Protein AF-A0A2N2NHY8-F1 (afdb_monomer_lite)

Radius of gyration: 16.79 Å; chains: 1; bounding box: 48×30×50 Å

pLDDT: mean 90.64, std 7.19, range [50.88, 95.94]

Structure (mmCIF, N/CA/C/O backbone):
data_AF-A0A2N2NHY8-F1
#
_entry.id   AF-A0A2N2NHY8-F1
#
loop_
_atom_site.group_PDB
_atom_site.id
_atom_site.type_symbol
_atom_site.label_atom_id
_atom_site.label_alt_id
_atom_site.label_comp_id
_atom_site.label_asym_id
_atom_site.label_entity_id
_atom_site.label_seq_id
_atom_site.pdbx_PDB_ins_code
_atom_site.Cartn_x
_atom_site.Cartn_y
_atom_site.Cartn_z
_atom_site.occupancy
_atom_site.B_iso_or_equiv
_atom_site.auth_seq_id
_atom_site.auth_comp_id
_atom_site.auth_asym_id
_atom_site.auth_atom_id
_atom_site.pdbx_PDB_model_num
ATOM 1 N N . MET A 1 1 ? -4.345 -8.319 28.999 1.00 56.22 1 MET A N 1
ATOM 2 C CA . MET A 1 1 ? -4.582 -6.958 29.535 1.00 56.22 1 MET A CA 1
ATOM 3 C C . MET A 1 1 ? -5.356 -6.191 28.479 1.00 56.22 1 MET A C 1
ATOM 5 O O . MET A 1 1 ? -5.033 -6.359 27.315 1.00 56.22 1 MET A O 1
ATOM 9 N N . LEU A 1 2 ? -6.383 -5.424 28.849 1.00 78.56 2 LEU A N 1
ATOM 10 C CA . LEU A 1 2 ? -7.065 -4.537 27.899 1.00 78.56 2 LEU A CA 1
ATOM 11 C C . LEU A 1 2 ? -6.266 -3.232 27.808 1.00 78.56 2 LEU A C 1
ATOM 13 O O . LEU A 1 2 ? -5.944 -2.649 28.844 1.00 78.56 2 LEU A O 1
ATOM 17 N N . LEU A 1 3 ? -5.908 -2.819 26.593 1.00 86.88 3 LEU A N 1
ATOM 18 C CA . LEU A 1 3 ? -5.214 -1.556 26.343 1.00 86.88 3 LEU A CA 1
ATOM 19 C C . LEU A 1 3 ? -6.149 -0.371 26.621 1.00 86.88 3 LEU A C 1
ATOM 21 O O . LEU A 1 3 ? -7.364 -0.471 26.450 1.00 86.88 3 LEU A O 1
ATOM 25 N N . SER A 1 4 ? -5.587 0.759 27.055 1.00 94.75 4 SER A N 1
ATOM 26 C CA . SER A 1 4 ? -6.343 2.012 27.130 1.00 94.75 4 SER A CA 1
ATOM 27 C C . SER A 1 4 ? -6.584 2.577 25.728 1.00 94.75 4 SER A C 1
ATOM 29 O O . SER A 1 4 ? -5.836 2.279 24.798 1.00 94.75 4 SER A O 1
ATOM 31 N N . ASN A 1 5 ? -7.574 3.460 25.579 1.00 91.12 5 ASN A N 1
ATOM 32 C CA . ASN A 1 5 ? -7.849 4.117 24.295 1.00 91.12 5 ASN A CA 1
ATOM 33 C C . ASN A 1 5 ? -6.635 4.885 23.748 1.00 91.12 5 ASN A C 1
ATOM 35 O O . ASN A 1 5 ? -6.416 4.905 22.541 1.00 91.12 5 ASN A O 1
ATOM 39 N N . ASP A 1 6 ? -5.823 5.487 24.622 1.00 92.31 6 ASP A N 1
ATOM 40 C CA . ASP A 1 6 ? -4.607 6.185 24.200 1.00 92.31 6 ASP A CA 1
ATOM 41 C C . ASP A 1 6 ? -3.528 5.219 23.696 1.00 92.31 6 ASP A C 1
ATOM 43 O O . ASP A 1 6 ? -2.819 5.548 22.747 1.00 92.31 6 ASP A O 1
ATOM 47 N N . MET A 1 7 ? -3.417 4.026 24.292 1.00 92.94 7 MET A N 1
ATOM 48 C CA . MET A 1 7 ? -2.497 2.984 23.823 1.00 92.94 7 MET A CA 1
ATOM 49 C C . MET A 1 7 ? -2.967 2.369 22.504 1.00 92.94 7 MET A C 1
ATOM 51 O O . MET A 1 7 ? -2.147 2.189 21.614 1.00 92.94 7 MET A O 1
ATOM 55 N N . ILE A 1 8 ? -4.273 2.135 22.340 1.00 91.19 8 ILE A N 1
ATOM 56 C CA . ILE A 1 8 ? -4.849 1.689 21.061 1.00 91.19 8 ILE A CA 1
ATOM 57 C C . ILE A 1 8 ? -4.562 2.727 19.974 1.00 91.19 8 ILE A C 1
ATOM 59 O O . ILE A 1 8 ? -4.023 2.398 18.926 1.00 91.19 8 ILE A O 1
ATOM 63 N N . ARG A 1 9 ? -4.839 4.010 20.242 1.00 89.94 9 ARG A N 1
ATOM 64 C CA . ARG A 1 9 ? -4.553 5.086 19.282 1.00 89.94 9 ARG A CA 1
ATOM 65 C C . ARG A 1 9 ? -3.066 5.163 18.939 1.00 89.94 9 ARG A C 1
ATOM 67 O O . ARG A 1 9 ? -2.721 5.416 17.791 1.00 89.94 9 ARG A O 1
ATOM 74 N N . TYR A 1 10 ? -2.190 4.957 19.920 1.00 91.44 10 TYR A N 1
ATOM 75 C CA . TYR A 1 10 ? -0.750 4.913 19.692 1.00 91.44 10 TYR A CA 1
ATOM 76 C C . TYR A 1 10 ? -0.348 3.751 18.774 1.00 91.44 10 TYR A C 1
ATOM 78 O O . TYR A 1 10 ? 0.388 3.976 17.815 1.00 91.44 10 TYR A O 1
ATOM 86 N N . GLU A 1 11 ? -0.844 2.538 19.021 1.00 91.56 11 GLU A N 1
ATOM 87 C CA . GLU A 1 11 ? -0.566 1.376 18.170 1.00 91.56 11 GLU A CA 1
ATOM 88 C C . GLU A 1 11 ? -1.119 1.560 16.749 1.00 91.56 11 GLU A C 1
ATOM 90 O O . GLU A 1 11 ? -0.373 1.363 15.793 1.00 91.56 11 GLU A O 1
ATOM 95 N N . ASN A 1 12 ? -2.345 2.068 16.597 1.00 91.94 12 ASN A N 1
ATOM 96 C CA . ASN A 1 12 ? -2.938 2.368 15.287 1.00 91.94 12 ASN A CA 1
ATOM 97 C C . ASN A 1 12 ? -2.112 3.408 14.514 1.00 91.94 12 ASN A C 1
ATOM 99 O O . ASN A 1 12 ? -1.908 3.285 13.307 1.00 91.94 12 ASN A O 1
ATOM 103 N N . GLN A 1 13 ? -1.599 4.430 15.207 1.00 90.19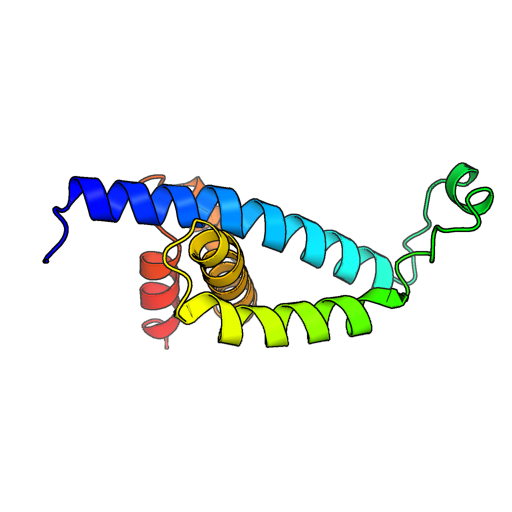 13 GLN A N 1
ATOM 104 C CA . GLN A 1 13 ? -0.729 5.435 14.600 1.00 90.19 13 GLN A CA 1
ATOM 105 C C . GLN A 1 13 ? 0.595 4.825 14.130 1.00 90.19 13 GLN A C 1
ATOM 107 O O . GLN A 1 13 ? 1.104 5.189 13.069 1.00 90.19 13 GLN A O 1
ATOM 112 N N . ARG A 1 14 ? 1.171 3.908 14.914 1.00 90.75 14 ARG A N 1
ATOM 113 C CA . ARG A 1 14 ? 2.387 3.189 14.523 1.00 90.75 14 ARG A CA 1
ATOM 114 C C . ARG A 1 14 ? 2.147 2.294 13.322 1.00 90.75 14 ARG A C 1
ATOM 116 O O . ARG A 1 14 ? 2.933 2.335 12.385 1.00 90.75 14 ARG A O 1
ATOM 123 N N . GLU A 1 15 ? 1.063 1.532 13.337 1.00 91.31 15 GLU A N 1
ATOM 124 C CA . GLU A 1 15 ? 0.657 0.689 12.218 1.00 91.31 15 GLU A CA 1
ATOM 125 C C . GLU A 1 15 ? 0.450 1.506 10.944 1.00 91.31 15 GLU A C 1
ATOM 127 O O . GLU A 1 15 ? 0.910 1.107 9.876 1.00 91.31 15 GLU A O 1
ATOM 132 N N . TRP A 1 16 ? -0.151 2.693 11.060 1.00 90.75 16 TRP A N 1
ATOM 133 C CA . TRP A 1 16 ? -0.245 3.620 9.943 1.00 90.75 16 TRP A CA 1
ATOM 134 C C . TRP A 1 16 ? 1.138 4.030 9.431 1.00 90.75 16 TRP A C 1
ATOM 136 O O . TRP A 1 16 ? 1.432 3.826 8.260 1.00 90.75 16 TRP A O 1
ATOM 146 N N . VAL A 1 17 ? 2.021 4.572 10.273 1.00 90.38 17 VAL A N 1
ATOM 147 C CA . VAL A 1 17 ? 3.324 5.071 9.796 1.00 90.38 17 VAL A CA 1
ATOM 148 C C . VAL A 1 17 ? 4.184 3.948 9.204 1.00 90.38 17 VAL A C 1
ATOM 150 O O . VAL A 1 17 ? 4.698 4.088 8.093 1.00 90.38 17 VAL A O 1
ATOM 153 N N . GLU A 1 18 ? 4.319 2.831 9.918 1.00 90.56 18 GLU A N 1
ATOM 154 C CA . GLU A 1 18 ? 5.174 1.708 9.514 1.00 90.56 18 GLU A CA 1
ATOM 155 C C . GLU A 1 18 ? 4.584 0.960 8.310 1.00 90.56 18 GLU A C 1
ATOM 157 O O . GLU A 1 18 ? 5.271 0.699 7.318 1.00 90.56 18 GLU A O 1
ATOM 162 N N . GLY A 1 19 ? 3.286 0.657 8.363 1.00 92.56 19 GLY A N 1
ATOM 163 C CA . GLY A 1 19 ? 2.583 -0.069 7.315 1.00 92.56 19 GLY A CA 1
ATOM 164 C C . GLY A 1 19 ? 2.501 0.708 6.007 1.00 92.56 19 GLY A C 1
ATOM 165 O O . GLY A 1 19 ? 2.730 0.134 4.941 1.00 92.56 19 GLY A O 1
ATOM 166 N N . MET A 1 20 ? 2.258 2.023 6.067 1.00 91.94 20 MET A N 1
ATOM 167 C CA . MET A 1 20 ? 2.231 2.879 4.875 1.00 91.94 20 MET A CA 1
ATOM 168 C C . MET A 1 20 ? 3.585 2.962 4.190 1.00 91.94 20 MET A C 1
ATOM 170 O O . MET A 1 20 ? 3.638 2.962 2.960 1.00 91.94 20 MET A O 1
ATOM 174 N N . ALA A 1 21 ? 4.676 3.010 4.958 1.00 92.62 21 ALA A N 1
ATOM 175 C CA . ALA A 1 21 ? 6.017 3.014 4.393 1.00 92.62 21 ALA A CA 1
ATOM 176 C C . ALA A 1 21 ? 6.283 1.723 3.606 1.00 92.62 21 ALA A C 1
ATOM 178 O O . ALA A 1 21 ? 6.752 1.781 2.466 1.00 92.62 21 ALA A O 1
ATOM 179 N N . ARG A 1 22 ? 5.917 0.559 4.164 1.00 93.94 22 ARG A N 1
ATOM 180 C CA . ARG A 1 22 ? 6.064 -0.719 3.453 1.00 93.94 22 ARG A CA 1
ATOM 181 C C . ARG A 1 22 ? 5.164 -0.822 2.238 1.00 93.94 22 ARG A C 1
ATOM 183 O O . ARG A 1 22 ? 5.613 -1.242 1.172 1.00 93.94 22 ARG A O 1
ATOM 190 N N . TYR A 1 23 ? 3.898 -0.460 2.399 1.00 94.94 23 TYR A N 1
ATOM 191 C CA . TYR A 1 23 ? 2.941 -0.467 1.306 1.00 94.94 23 TYR A CA 1
ATOM 192 C C . TYR A 1 23 ? 3.438 0.420 0.154 1.00 94.94 23 TYR A C 1
ATOM 194 O O . TYR A 1 23 ? 3.469 -0.037 -0.983 1.00 94.94 23 TYR A O 1
ATOM 202 N N . ALA A 1 24 ? 3.933 1.630 0.438 1.00 94.50 24 ALA A N 1
ATOM 203 C CA . ALA A 1 24 ? 4.473 2.525 -0.583 1.00 94.50 24 ALA A CA 1
ATOM 204 C C . ALA A 1 24 ? 5.711 1.945 -1.292 1.00 94.50 24 ALA A C 1
ATOM 206 O O . ALA A 1 24 ? 5.824 2.075 -2.512 1.00 94.50 24 ALA A O 1
ATOM 207 N N . GLU A 1 25 ? 6.621 1.283 -0.566 1.00 94.56 25 GLU A N 1
ATOM 208 C CA . GLU A 1 25 ? 7.780 0.590 -1.151 1.00 94.56 25 GLU A CA 1
ATOM 209 C C . GLU A 1 25 ? 7.338 -0.483 -2.157 1.00 94.56 25 GLU A C 1
ATOM 211 O O . GLU A 1 25 ? 7.817 -0.516 -3.294 1.00 94.56 25 GLU A O 1
ATOM 216 N N . LEU A 1 26 ? 6.405 -1.349 -1.755 1.00 95.38 26 LEU A N 1
ATOM 217 C CA . LEU A 1 26 ? 5.934 -2.454 -2.590 1.00 95.38 26 LEU A CA 1
ATOM 218 C C . LEU A 1 26 ? 5.083 -1.971 -3.752 1.00 95.38 26 LEU A C 1
ATOM 220 O O . LEU A 1 26 ? 5.242 -2.481 -4.854 1.00 95.38 26 LEU A O 1
ATOM 224 N N . GLU A 1 27 ? 4.218 -0.988 -3.533 1.00 94.94 27 GLU A N 1
ATOM 225 C CA . GLU A 1 27 ? 3.356 -0.467 -4.587 1.00 94.94 27 GLU A CA 1
ATOM 226 C C . GLU A 1 27 ? 4.169 0.296 -5.635 1.00 94.94 27 GLU A C 1
ATOM 228 O O . GLU A 1 27 ? 3.948 0.123 -6.830 1.00 94.94 27 GLU A O 1
ATOM 233 N N . THR A 1 28 ? 5.194 1.046 -5.216 1.00 94.00 28 THR A N 1
ATOM 234 C CA . THR A 1 28 ? 6.149 1.663 -6.151 1.00 94.00 28 THR A CA 1
ATOM 235 C C . THR A 1 28 ? 6.846 0.600 -6.994 1.00 94.00 28 THR A C 1
ATOM 237 O O . THR A 1 28 ? 6.944 0.743 -8.212 1.00 94.00 28 THR A O 1
ATOM 240 N N . TRP A 1 29 ? 7.303 -0.484 -6.360 1.00 95.12 29 TRP A N 1
ATOM 241 C CA . TRP A 1 29 ? 7.915 -1.606 -7.063 1.00 95.12 29 TRP A CA 1
ATOM 242 C C . TRP A 1 29 ? 6.920 -2.227 -8.056 1.00 95.12 29 TRP A C 1
ATOM 244 O O . TRP A 1 29 ? 7.226 -2.324 -9.242 1.00 95.12 29 TRP A O 1
ATOM 254 N N . ARG A 1 30 ? 5.709 -2.572 -7.611 1.00 95.19 30 ARG A N 1
ATOM 255 C CA . ARG A 1 30 ? 4.657 -3.159 -8.448 1.00 95.19 30 ARG A CA 1
ATOM 256 C C . ARG A 1 30 ? 4.368 -2.297 -9.671 1.00 95.19 30 ARG A C 1
ATOM 258 O O . ARG A 1 30 ? 4.365 -2.806 -10.788 1.00 95.19 30 ARG A O 1
ATOM 265 N N . LEU A 1 31 ? 4.154 -0.997 -9.469 1.00 94.69 31 LEU A N 1
ATOM 266 C CA . LEU A 1 31 ? 3.872 -0.049 -10.543 1.00 94.69 31 LEU A CA 1
ATOM 267 C C . LEU A 1 31 ? 5.026 0.017 -11.545 1.00 94.69 31 LEU A C 1
ATOM 269 O O . LEU A 1 31 ? 4.770 -0.051 -12.743 1.00 94.69 31 LEU A O 1
ATOM 273 N N . ALA A 1 32 ? 6.275 0.063 -11.073 1.00 95.12 32 ALA A N 1
ATOM 274 C CA . ALA A 1 32 ? 7.457 0.038 -11.934 1.00 95.12 32 ALA A CA 1
ATOM 275 C C . ALA A 1 32 ? 7.573 -1.257 -12.758 1.00 95.12 32 ALA A C 1
ATOM 277 O O . ALA A 1 32 ? 8.021 -1.210 -13.897 1.00 95.12 32 ALA A O 1
ATOM 278 N N . THR A 1 33 ? 7.154 -2.402 -12.213 1.00 94.06 33 THR A N 1
ATOM 279 C CA . THR A 1 33 ? 7.157 -3.687 -12.934 1.00 94.06 33 THR A CA 1
ATOM 280 C C . THR A 1 33 ? 6.002 -3.810 -13.929 1.00 94.06 33 THR A C 1
ATOM 282 O O . THR A 1 33 ? 6.171 -4.405 -14.987 1.00 94.06 33 THR A O 1
ATOM 285 N N . THR A 1 34 ? 4.815 -3.299 -13.587 1.00 93.00 34 THR A N 1
ATOM 286 C CA . THR A 1 34 ? 3.597 -3.461 -14.410 1.00 93.00 34 THR A CA 1
ATOM 287 C C . THR A 1 34 ? 3.409 -2.381 -15.470 1.00 93.00 34 THR A C 1
ATOM 289 O O . THR A 1 34 ? 2.623 -2.569 -16.394 1.00 93.00 34 THR A O 1
ATOM 292 N N . ASN A 1 35 ? 4.093 -1.245 -15.340 1.00 94.75 35 ASN A N 1
ATOM 293 C CA . ASN A 1 35 ? 4.033 -0.172 -16.318 1.00 94.75 35 ASN A CA 1
ATOM 294 C C . ASN A 1 35 ? 5.077 -0.404 -17.419 1.00 94.75 35 ASN A C 1
ATOM 296 O O . ASN A 1 35 ? 6.260 -0.152 -17.209 1.00 94.75 35 ASN A O 1
ATOM 300 N N . GLU A 1 36 ? 4.630 -0.830 -18.601 1.00 90.69 36 GLU A N 1
ATOM 301 C CA . GLU A 1 36 ? 5.500 -1.081 -19.762 1.00 90.69 36 GLU A CA 1
ATOM 302 C C . GLU A 1 36 ? 6.246 0.176 -20.252 1.00 90.69 36 GLU A C 1
ATOM 304 O O . GLU A 1 36 ? 7.299 0.071 -20.882 1.00 90.69 36 GLU A O 1
ATOM 309 N N . GLU A 1 37 ? 5.733 1.370 -19.945 1.00 94.94 37 GLU A N 1
ATOM 310 C CA . GLU A 1 37 ? 6.357 2.645 -20.309 1.00 94.94 37 GLU A CA 1
ATOM 311 C C . GLU A 1 37 ? 7.383 3.122 -19.273 1.00 94.94 37 GLU A C 1
ATOM 313 O O . GLU A 1 37 ? 8.169 4.032 -19.552 1.00 94.94 37 GLU A O 1
ATOM 318 N N . TYR A 1 38 ? 7.400 2.533 -18.073 1.00 94.56 38 TYR A N 1
ATOM 319 C CA . TYR A 1 38 ? 8.351 2.926 -17.043 1.00 94.56 38 TYR A CA 1
ATOM 320 C C . TYR A 1 38 ? 9.765 2.479 -17.422 1.00 94.56 38 TYR A C 1
ATOM 322 O O . TYR A 1 38 ? 10.030 1.307 -17.679 1.00 94.56 38 TYR A O 1
ATOM 330 N N . GLN A 1 39 ? 10.694 3.432 -17.414 1.00 92.81 39 GLN A N 1
ATOM 331 C CA . GLN A 1 39 ? 12.114 3.185 -17.625 1.00 92.81 39 GLN A CA 1
ATOM 332 C C . GLN A 1 39 ? 12.889 3.687 -16.401 1.00 92.81 39 GLN A C 1
ATOM 334 O O . GLN A 1 39 ? 12.730 4.853 -16.020 1.00 92.81 39 GLN A O 1
ATOM 339 N N . PRO A 1 40 ? 13.722 2.842 -15.764 1.00 93.19 40 PRO A N 1
ATOM 340 C CA . PRO A 1 40 ? 14.645 3.290 -14.729 1.00 93.19 40 PRO A CA 1
ATOM 341 C C . PRO A 1 40 ? 15.615 4.359 -15.253 1.00 93.19 40 PRO A C 1
ATOM 343 O O . PRO A 1 40 ? 15.808 4.523 -16.457 1.00 93.19 40 PRO A O 1
ATOM 346 N N . LEU A 1 41 ? 16.280 5.062 -14.334 1.00 94.31 41 LEU A N 1
ATOM 347 C CA . LEU A 1 41 ? 17.374 5.965 -14.698 1.00 94.31 41 LEU A CA 1
ATOM 348 C C . LEU A 1 41 ? 18.476 5.198 -15.441 1.00 94.31 41 LEU A C 1
ATOM 350 O O . LEU A 1 41 ? 18.827 4.085 -15.048 1.00 94.31 41 LEU A O 1
ATOM 354 N N . VAL A 1 42 ? 19.054 5.811 -16.477 1.00 94.25 42 VAL A N 1
ATOM 355 C CA . VAL A 1 42 ? 20.047 5.161 -17.354 1.00 94.25 42 VAL A CA 1
ATOM 356 C C . VAL A 1 42 ? 21.249 4.643 -16.555 1.00 94.25 42 VAL A C 1
ATOM 358 O O . VAL A 1 42 ? 21.799 3.580 -16.842 1.00 94.25 42 VAL A O 1
ATOM 361 N N . GLU A 1 43 ? 21.633 5.359 -15.502 1.00 95.94 43 GLU A N 1
ATOM 362 C CA . GLU A 1 43 ? 22.715 5.007 -14.589 1.00 95.94 43 GLU A CA 1
ATOM 363 C C . GLU A 1 43 ? 22.462 3.680 -13.858 1.00 95.94 43 GLU A C 1
ATOM 365 O O . GLU A 1 43 ? 23.415 2.957 -13.556 1.00 95.94 43 GLU A O 1
ATOM 370 N N . MET A 1 44 ? 21.198 3.312 -13.623 1.00 94.50 44 MET A N 1
ATOM 371 C CA . MET A 1 44 ? 20.835 2.074 -12.927 1.00 94.50 44 MET A CA 1
ATOM 372 C C . MET A 1 44 ? 21.164 0.822 -13.744 1.00 94.50 44 MET A C 1
ATOM 374 O O . MET A 1 44 ? 21.427 -0.222 -13.152 1.00 94.50 44 MET A O 1
ATOM 378 N N . HIS A 1 45 ? 21.257 0.913 -15.077 1.00 90.69 45 HIS A N 1
ATOM 379 C CA . HIS A 1 45 ? 21.690 -0.221 -15.908 1.00 90.69 45 HIS A CA 1
ATOM 380 C C . HIS A 1 45 ? 23.156 -0.616 -15.658 1.00 90.69 45 HIS A C 1
ATOM 382 O O . HIS A 1 45 ? 23.569 -1.725 -15.999 1.00 90.69 45 HIS A O 1
ATOM 388 N N . SER A 1 46 ? 23.957 0.272 -15.056 1.00 94.38 46 SER A N 1
ATOM 389 C CA . SER A 1 46 ? 25.339 -0.038 -14.673 1.00 94.38 46 SER A CA 1
ATOM 390 C C . SER A 1 46 ? 25.436 -0.863 -13.380 1.00 94.38 46 SER A C 1
ATOM 392 O O . SER A 1 46 ? 26.454 -1.524 -13.143 1.00 94.38 46 SER A O 1
ATOM 394 N N . ASP A 1 47 ? 24.375 -0.896 -12.565 1.00 95.88 47 ASP A N 1
ATOM 395 C CA . ASP A 1 47 ? 24.322 -1.705 -11.351 1.00 95.88 47 ASP A CA 1
ATOM 396 C C . ASP A 1 47 ? 23.919 -3.154 -11.668 1.00 95.88 47 ASP A C 1
ATOM 398 O O . ASP A 1 47 ? 22.756 -3.490 -11.878 1.00 95.88 47 ASP A O 1
ATOM 402 N N . ARG A 1 48 ? 24.894 -4.068 -11.608 1.00 93.19 48 ARG A N 1
ATOM 403 C CA . ARG A 1 48 ? 24.687 -5.510 -11.861 1.00 93.19 48 ARG A CA 1
ATOM 404 C C . ARG A 1 48 ? 23.704 -6.176 -10.883 1.00 93.19 48 ARG A C 1
ATOM 406 O O . ARG A 1 48 ? 23.194 -7.271 -11.167 1.00 93.19 48 ARG A O 1
ATOM 413 N N . LYS A 1 49 ? 23.489 -5.591 -9.701 1.00 93.94 49 LYS A N 1
ATOM 414 C CA . LYS A 1 49 ? 22.551 -6.100 -8.692 1.00 93.94 49 LYS A CA 1
ATOM 415 C C . LYS A 1 49 ? 21.137 -5.584 -8.909 1.00 93.94 49 LYS A C 1
ATOM 417 O O . LYS A 1 49 ? 20.211 -6.271 -8.480 1.00 93.94 49 LYS A O 1
ATOM 422 N N . PHE A 1 50 ? 20.965 -4.455 -9.587 1.00 93.88 50 PHE A N 1
ATOM 423 C CA . PHE A 1 50 ? 19.649 -3.959 -9.946 1.00 93.88 50 PHE A CA 1
ATOM 424 C C . PHE A 1 50 ? 18.985 -4.913 -10.949 1.00 93.88 50 PHE A C 1
ATOM 426 O O . PHE A 1 50 ? 19.610 -5.382 -11.899 1.00 93.88 50 PHE A O 1
ATOM 433 N N . LYS A 1 51 ? 17.728 -5.277 -10.680 1.00 92.12 51 LYS A N 1
ATOM 434 C CA . LYS A 1 51 ? 16.956 -6.259 -11.462 1.00 92.12 51 LYS A CA 1
ATOM 435 C C . LYS A 1 51 ? 15.782 -5.629 -12.197 1.00 92.12 51 LYS A C 1
ATOM 437 O O . LYS A 1 51 ? 14.808 -6.323 -12.452 1.00 92.12 51 LYS A O 1
ATOM 442 N N . GLU A 1 52 ? 15.849 -4.324 -12.465 1.00 91.56 52 GLU A N 1
ATOM 443 C CA . GLU A 1 52 ? 14.820 -3.597 -13.227 1.00 91.56 52 GLU A CA 1
ATOM 444 C C . GLU A 1 52 ? 13.409 -3.841 -12.682 1.00 91.56 52 GLU A C 1
ATOM 446 O O . GLU A 1 52 ? 12.453 -4.010 -13.426 1.00 91.56 52 GLU A O 1
ATOM 451 N N . TYR A 1 53 ? 13.298 -3.947 -11.353 1.00 92.38 53 TYR A N 1
ATOM 452 C CA . TYR A 1 53 ? 12.051 -4.258 -10.657 1.00 92.38 53 TYR A CA 1
ATOM 453 C C . TYR A 1 53 ? 11.394 -5.607 -11.047 1.00 92.38 53 TYR A C 1
ATOM 455 O O . TYR A 1 53 ? 10.348 -5.964 -10.514 1.00 92.38 53 TYR A O 1
ATOM 463 N N . GLN A 1 54 ? 12.018 -6.454 -11.864 1.00 90.88 54 GLN A N 1
ATOM 464 C CA . GLN A 1 54 ? 11.420 -7.698 -12.376 1.00 90.88 54 GLN A CA 1
ATOM 465 C C . GLN A 1 54 ? 11.191 -8.774 -11.304 1.00 90.88 54 GLN A C 1
ATOM 467 O O . GLN A 1 54 ? 10.485 -9.748 -11.538 1.00 90.88 54 GLN A O 1
ATOM 472 N N . SER A 1 55 ? 11.773 -8.629 -10.109 1.00 93.69 55 SER A N 1
ATOM 473 C CA . SER A 1 55 ? 11.595 -9.597 -9.021 1.00 93.69 55 SER A CA 1
ATOM 474 C C . SER A 1 55 ? 10.452 -9.259 -8.058 1.00 93.69 55 SER A C 1
ATOM 476 O O . SER A 1 55 ? 10.469 -9.756 -6.929 1.00 93.69 55 SER A O 1
ATOM 478 N N .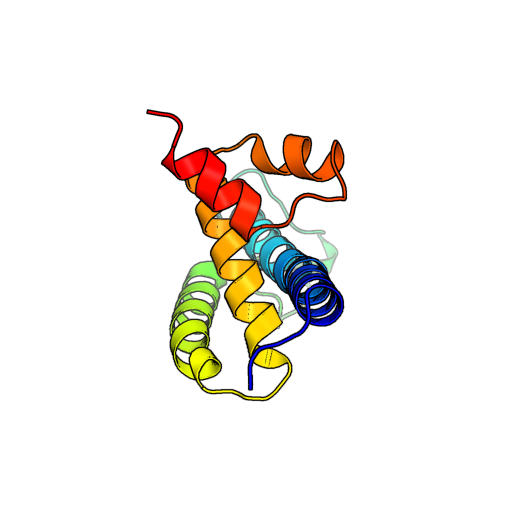 PHE A 1 56 ? 9.491 -8.423 -8.471 1.00 94.88 56 PHE A N 1
ATOM 479 C CA . PHE A 1 56 ? 8.352 -8.035 -7.633 1.00 94.88 56 PHE A CA 1
ATOM 480 C C . PHE A 1 56 ? 7.547 -9.247 -7.156 1.00 94.88 56 PHE A C 1
ATOM 482 O O . PHE A 1 56 ? 7.359 -9.393 -5.955 1.00 94.88 56 PHE A O 1
ATOM 489 N N . ASP A 1 57 ? 7.159 -10.166 -8.042 1.00 94.12 57 ASP A N 1
ATOM 490 C CA . ASP A 1 57 ? 6.317 -11.316 -7.664 1.00 94.12 57 ASP A CA 1
ATOM 491 C C . ASP A 1 57 ? 6.968 -12.184 -6.576 1.00 94.12 57 ASP A C 1
ATOM 493 O O . ASP A 1 57 ? 6.334 -12.583 -5.597 1.00 94.12 57 ASP A O 1
ATOM 497 N N . ASN A 1 58 ? 8.282 -12.403 -6.693 1.00 95.50 58 ASN A N 1
ATOM 498 C CA . ASN A 1 58 ? 9.068 -13.114 -5.685 1.00 95.50 58 ASN A CA 1
ATOM 499 C C . ASN A 1 58 ? 9.139 -12.348 -4.359 1.00 95.50 58 ASN A C 1
ATOM 501 O O . ASN A 1 58 ? 9.166 -12.966 -3.294 1.00 95.50 58 ASN A O 1
ATOM 505 N N . ARG A 1 59 ? 9.222 -11.013 -4.408 1.00 94.12 59 ARG A N 1
ATOM 506 C CA . ARG A 1 59 ? 9.168 -10.169 -3.212 1.00 94.12 59 ARG A CA 1
ATOM 507 C C . ARG A 1 59 ? 7.788 -10.270 -2.575 1.00 94.12 59 ARG A C 1
ATOM 509 O O . ARG A 1 59 ? 7.722 -10.621 -1.405 1.00 94.12 59 ARG A O 1
ATOM 516 N N . TRP A 1 60 ? 6.723 -10.052 -3.338 1.00 94.69 60 TRP A N 1
ATOM 517 C CA . TRP A 1 60 ? 5.340 -10.082 -2.873 1.00 94.69 60 TRP A CA 1
ATOM 518 C C . TRP A 1 60 ? 4.977 -11.401 -2.193 1.00 94.69 60 TRP A C 1
ATOM 520 O O . TRP A 1 60 ? 4.496 -11.392 -1.063 1.00 94.69 60 TRP A O 1
ATOM 530 N N . SER A 1 61 ? 5.307 -12.540 -2.811 1.00 94.31 61 SER A N 1
ATOM 531 C CA . SER A 1 61 ? 5.070 -13.855 -2.201 1.00 94.31 61 SER A CA 1
ATOM 532 C C . SER A 1 61 ? 5.750 -13.997 -0.836 1.00 94.31 61 SER A C 1
ATOM 534 O O . SER A 1 6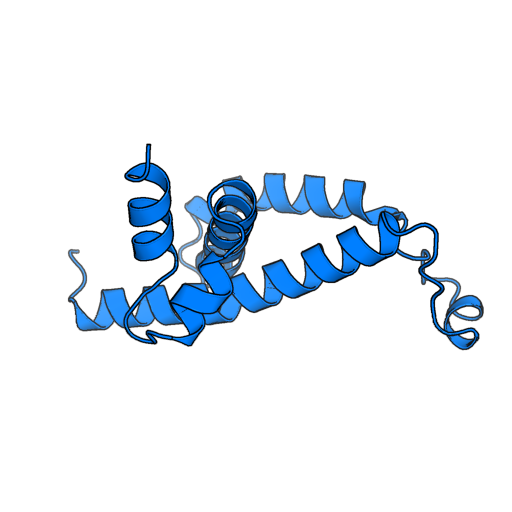1 ? 5.168 -14.571 0.078 1.00 94.31 61 SER A O 1
ATOM 536 N N . ARG A 1 62 ? 6.965 -13.455 -0.670 1.00 94.19 62 ARG A N 1
ATOM 537 C CA . ARG A 1 62 ? 7.662 -13.480 0.624 1.00 94.19 62 ARG A CA 1
ATOM 538 C C . ARG A 1 62 ? 7.004 -12.565 1.646 1.00 94.19 62 ARG A C 1
ATOM 540 O O . ARG A 1 62 ? 6.992 -12.916 2.817 1.00 94.19 62 ARG A O 1
ATOM 547 N N . GLU A 1 63 ? 6.486 -11.410 1.234 1.00 93.38 63 GLU A N 1
ATOM 548 C CA . GLU A 1 63 ? 5.755 -10.522 2.145 1.00 93.38 63 GLU A CA 1
ATOM 549 C C . GLU A 1 63 ? 4.493 -11.211 2.673 1.00 93.38 63 GLU A C 1
ATOM 551 O O . GLU A 1 63 ? 4.272 -11.209 3.880 1.00 93.38 63 GLU A O 1
ATOM 556 N N . LEU A 1 64 ? 3.731 -11.888 1.806 1.00 91.94 64 LEU A N 1
ATOM 557 C CA . LEU A 1 64 ? 2.548 -12.660 2.210 1.00 91.94 64 LEU A CA 1
ATOM 558 C C . LEU A 1 64 ? 2.881 -13.765 3.223 1.00 91.94 64 LEU A C 1
ATOM 560 O O . LEU A 1 64 ? 2.191 -13.911 4.236 1.00 91.94 64 LEU A O 1
ATOM 564 N N . ASP A 1 65 ? 3.970 -14.502 2.993 1.00 91.56 65 ASP A N 1
ATOM 565 C CA . ASP A 1 65 ? 4.448 -15.516 3.937 1.00 91.56 65 ASP A CA 1
ATOM 566 C C . ASP A 1 65 ? 4.833 -14.904 5.293 1.00 91.56 65 ASP A C 1
ATOM 568 O O . ASP A 1 65 ? 4.619 -15.521 6.340 1.00 91.56 65 ASP A O 1
ATOM 572 N N . GLN A 1 66 ? 5.411 -13.698 5.291 1.00 90.31 66 GLN A N 1
ATOM 573 C CA . GLN A 1 66 ? 5.841 -13.022 6.513 1.00 90.31 66 GLN A CA 1
ATOM 574 C C . GLN A 1 66 ? 4.680 -12.448 7.316 1.00 90.31 66 GLN A C 1
ATOM 576 O O . GLN A 1 66 ? 4.720 -12.567 8.538 1.00 90.31 66 GLN A O 1
ATOM 581 N N . ILE A 1 67 ? 3.628 -11.917 6.676 1.00 89.38 67 ILE A N 1
ATOM 582 C CA . ILE A 1 67 ? 2.419 -11.450 7.384 1.00 89.38 67 ILE A CA 1
ATOM 583 C C . ILE A 1 67 ? 1.935 -12.532 8.351 1.00 89.38 67 ILE A C 1
ATOM 585 O O . ILE A 1 67 ? 1.753 -12.266 9.534 1.00 89.38 67 ILE A O 1
ATOM 589 N N . SER A 1 68 ? 1.815 -13.771 7.867 1.00 83.69 68 SER A N 1
ATOM 590 C CA . SER A 1 68 ? 1.322 -14.899 8.667 1.00 83.69 68 SER A CA 1
ATOM 591 C C . SER A 1 68 ? 2.228 -15.238 9.856 1.00 83.69 68 SER A C 1
ATOM 593 O O . SER A 1 68 ? 1.744 -15.681 10.891 1.00 83.69 68 SER A O 1
ATOM 595 N N . ARG A 1 69 ? 3.544 -15.033 9.724 1.00 85.38 69 ARG A N 1
ATOM 596 C CA . ARG A 1 69 ? 4.530 -15.332 10.777 1.00 85.38 69 ARG A CA 1
ATOM 597 C C . ARG A 1 69 ? 4.615 -14.242 11.836 1.00 85.38 69 ARG A C 1
ATOM 599 O O . ARG A 1 69 ? 4.948 -14.539 12.975 1.00 85.38 69 ARG A O 1
ATOM 606 N N . MET A 1 70 ? 4.348 -12.997 11.456 1.00 86.25 70 MET A N 1
ATOM 607 C CA . MET A 1 70 ? 4.483 -11.836 12.338 1.00 86.25 70 MET A CA 1
ATOM 608 C C . MET A 1 70 ? 3.242 -11.597 13.207 1.00 86.25 70 MET A C 1
ATOM 610 O O . MET A 1 70 ? 3.287 -10.753 14.092 1.00 86.25 70 MET A O 1
ATOM 614 N N . VAL A 1 71 ? 2.158 -12.359 13.007 1.00 74.88 71 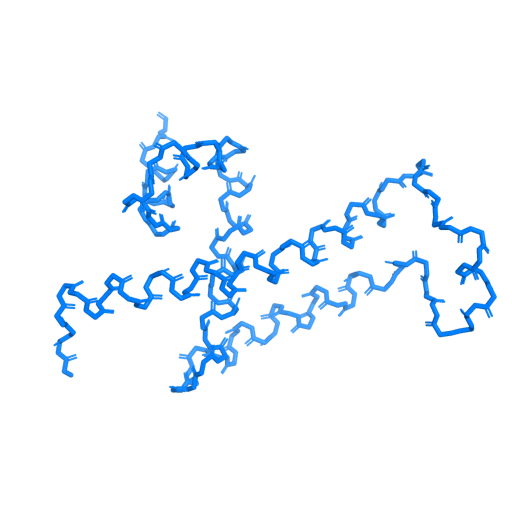VAL A N 1
ATOM 615 C CA . VAL A 1 71 ? 0.952 -12.306 13.859 1.00 74.88 71 VAL A CA 1
ATOM 616 C C . VAL A 1 71 ? 1.276 -12.594 15.329 1.00 74.88 71 VAL A C 1
ATOM 618 O O . VAL A 1 71 ? 0.681 -11.989 16.215 1.00 74.88 71 VAL A O 1
ATOM 621 N N . GLU A 1 72 ? 2.217 -13.503 15.589 1.00 76.56 72 GLU A N 1
ATOM 622 C CA . GLU A 1 72 ? 2.621 -13.895 16.948 1.00 76.56 72 GLU A CA 1
ATOM 623 C C . GLU A 1 72 ? 3.862 -13.134 17.448 1.00 76.56 72 GLU A C 1
ATOM 625 O O . GLU A 1 72 ? 4.343 -13.398 18.549 1.00 76.56 72 GLU A O 1
ATOM 630 N N . ASP A 1 73 ? 4.399 -12.196 16.660 1.00 78.69 73 ASP A N 1
ATOM 631 C CA . ASP A 1 73 ? 5.557 -11.399 17.062 1.00 78.69 73 ASP A CA 1
ATOM 632 C C . ASP A 1 73 ? 5.129 -10.261 18.004 1.00 78.69 73 ASP A C 1
ATOM 634 O O . ASP A 1 73 ? 4.451 -9.308 17.612 1.00 78.69 73 ASP A O 1
ATOM 638 N N . GLU A 1 74 ? 5.560 -10.341 19.265 1.00 75.56 74 GLU A N 1
ATOM 639 C CA . GLU A 1 74 ? 5.370 -9.274 20.259 1.00 75.56 74 GLU A CA 1
ATOM 640 C C . GLU A 1 74 ? 6.205 -8.016 19.945 1.00 75.56 74 GLU A C 1
ATOM 642 O O . GLU A 1 74 ? 6.014 -6.967 20.573 1.00 75.56 74 GLU A O 1
ATOM 647 N N . GLY A 1 75 ? 7.114 -8.092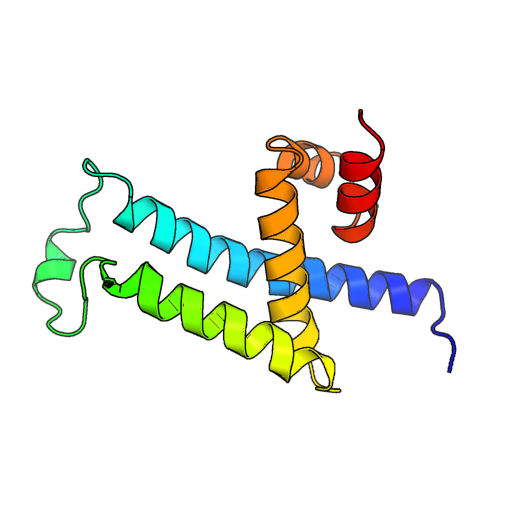 18.969 1.00 77.81 75 GLY A N 1
ATOM 648 C CA . GLY A 1 75 ? 7.905 -6.980 18.462 1.00 77.81 75 GLY A CA 1
ATOM 649 C C . GLY A 1 75 ? 7.174 -6.072 17.470 1.00 77.81 75 GLY A C 1
ATOM 650 O O . GLY A 1 75 ? 6.008 -6.253 17.118 1.00 77.81 75 GLY A O 1
ATOM 651 N N . ASP A 1 76 ? 7.904 -5.066 16.994 1.00 77.69 76 ASP A N 1
ATOM 652 C CA . ASP A 1 76 ? 7.388 -4.033 16.088 1.00 77.69 76 ASP A CA 1
ATOM 653 C C . ASP A 1 76 ? 7.105 -4.541 14.668 1.00 77.69 76 ASP A C 1
ATOM 655 O O . ASP A 1 76 ? 6.426 -3.864 13.895 1.00 77.69 76 ASP A O 1
ATOM 659 N N . GLY A 1 77 ? 7.591 -5.743 14.329 1.00 82.44 77 GLY A N 1
ATOM 660 C CA . GLY A 1 77 ? 7.369 -6.373 13.031 1.00 82.44 77 GLY A CA 1
ATOM 661 C C . GLY A 1 77 ? 5.886 -6.486 12.690 1.00 82.44 77 GLY A C 1
ATOM 662 O O . GLY A 1 77 ? 5.515 -6.259 11.538 1.00 82.44 77 GLY A O 1
ATOM 663 N N . ARG A 1 78 ? 5.023 -6.730 13.687 1.00 86.88 78 ARG A N 1
ATOM 664 C CA . ARG A 1 78 ? 3.574 -6.834 13.477 1.00 86.88 78 ARG A CA 1
ATOM 665 C C . ARG A 1 78 ? 3.000 -5.606 12.771 1.00 86.88 78 ARG A C 1
ATOM 667 O O . ARG A 1 78 ? 2.349 -5.778 11.752 1.00 86.88 78 ARG A O 1
ATOM 674 N N . PHE A 1 79 ? 3.344 -4.395 13.222 1.00 90.62 79 PHE A N 1
ATOM 675 C CA . PHE A 1 79 ? 2.774 -3.137 12.719 1.00 90.62 79 PHE A CA 1
ATOM 676 C C . PHE A 1 79 ? 3.119 -2.878 11.255 1.00 90.62 79 PHE A C 1
ATOM 678 O O . PHE A 1 79 ? 2.320 -2.327 10.502 1.00 90.62 79 PHE A O 1
ATOM 685 N N . TYR A 1 80 ? 4.310 -3.303 10.844 1.00 89.50 80 TYR A N 1
ATOM 686 C CA . TYR A 1 80 ? 4.774 -3.164 9.475 1.00 89.50 80 TYR A CA 1
ATOM 687 C C . TYR A 1 80 ? 3.946 -4.016 8.511 1.00 89.50 80 TYR A C 1
ATOM 689 O O . TYR A 1 80 ? 3.463 -3.532 7.488 1.00 89.50 80 TYR A O 1
ATOM 697 N N . TYR A 1 81 ? 3.757 -5.293 8.847 1.00 92.62 81 TYR A N 1
ATOM 698 C CA . TYR A 1 81 ? 3.059 -6.236 7.977 1.00 92.62 81 TYR A CA 1
ATOM 699 C C . TYR A 1 81 ? 1.541 -6.107 8.066 1.00 92.62 81 TYR A C 1
ATOM 701 O O . TYR A 1 81 ? 0.872 -6.203 7.037 1.00 92.62 81 TYR A O 1
ATOM 709 N N . SER A 1 82 ? 0.995 -5.866 9.259 1.00 92.12 82 SER A N 1
ATOM 710 C CA . SER A 1 82 ? -0.441 -5.679 9.441 1.00 92.12 82 SER A CA 1
ATOM 711 C C . SER A 1 82 ? -0.903 -4.382 8.775 1.00 92.12 82 SER A C 1
ATOM 713 O O . SER A 1 82 ? -1.800 -4.431 7.935 1.00 92.12 82 SER A O 1
ATOM 715 N N . GLY A 1 83 ? -0.205 -3.262 8.986 1.00 94.50 83 GLY A N 1
ATOM 716 C CA . GLY A 1 83 ? -0.548 -1.993 8.343 1.00 94.50 83 GLY A CA 1
ATOM 717 C C . GLY A 1 83 ? -0.398 -2.033 6.820 1.00 94.50 83 GLY A C 1
ATOM 718 O O . GLY A 1 83 ? -1.267 -1.540 6.100 1.00 94.50 83 GLY A O 1
ATOM 719 N N . MET A 1 84 ? 0.644 -2.696 6.302 1.00 95.12 84 MET A N 1
ATOM 720 C CA . MET A 1 84 ? 0.801 -2.932 4.861 1.00 95.12 84 MET A CA 1
ATOM 721 C C . MET A 1 84 ? -0.376 -3.730 4.285 1.00 95.12 84 MET A C 1
ATOM 723 O O . MET A 1 84 ? -0.908 -3.373 3.233 1.00 95.12 84 MET A O 1
ATOM 727 N N . ALA A 1 85 ? -0.781 -4.811 4.957 1.00 94.69 85 ALA A N 1
ATOM 728 C CA . ALA A 1 85 ? -1.890 -5.647 4.514 1.00 94.69 85 ALA A CA 1
ATOM 729 C C . ALA A 1 85 ? -3.212 -4.867 4.512 1.00 94.69 85 ALA A C 1
ATOM 731 O O . ALA A 1 85 ? -3.963 -4.940 3.539 1.00 94.69 85 ALA A O 1
ATOM 732 N N . GLN A 1 86 ? -3.467 -4.080 5.561 1.00 95.19 86 GLN A N 1
ATOM 733 C CA . GLN A 1 86 ? -4.646 -3.221 5.650 1.00 95.19 86 GLN A CA 1
ATOM 734 C C . GLN A 1 86 ? -4.684 -2.189 4.510 1.00 95.19 86 GLN A C 1
ATOM 736 O O . GLN A 1 86 ? -5.699 -2.072 3.825 1.00 95.19 86 GLN A O 1
ATOM 741 N N . ALA A 1 87 ? -3.571 -1.497 4.245 1.00 95.31 87 ALA A N 1
ATOM 742 C CA . ALA A 1 87 ? -3.462 -0.532 3.149 1.00 95.31 87 ALA A CA 1
ATOM 743 C C . ALA A 1 87 ? -3.672 -1.177 1.766 1.00 95.31 87 ALA A C 1
ATOM 745 O O . ALA A 1 87 ? -4.369 -0.619 0.918 1.00 95.31 87 ALA A O 1
ATOM 746 N N . TYR A 1 88 ? -3.121 -2.376 1.546 1.00 94.75 88 TYR A N 1
ATOM 747 C CA . TYR A 1 88 ? -3.339 -3.124 0.306 1.00 94.75 88 TYR A CA 1
ATOM 748 C C . TYR A 1 88 ? -4.812 -3.513 0.122 1.00 94.75 88 TYR A C 1
ATOM 750 O O . TYR A 1 88 ? -5.355 -3.370 -0.971 1.00 94.75 88 TYR A O 1
ATOM 758 N N . LEU A 1 89 ? -5.484 -3.975 1.181 1.00 95.06 89 LEU A N 1
ATOM 759 C CA . LEU A 1 89 ? -6.913 -4.294 1.130 1.00 95.06 89 LEU A CA 1
ATOM 760 C C . LEU A 1 89 ? -7.760 -3.055 0.835 1.00 95.06 89 LEU A C 1
ATOM 762 O O . LEU A 1 89 ? -8.682 -3.130 0.026 1.00 95.06 89 LEU A O 1
ATOM 766 N N . LEU A 1 90 ? -7.431 -1.913 1.439 1.00 95.56 90 LEU A N 1
ATOM 767 C CA . LEU A 1 90 ? -8.108 -0.648 1.161 1.00 95.56 90 LEU A CA 1
ATOM 768 C C . LEU A 1 90 ? -7.990 -0.239 -0.308 1.00 95.56 90 LEU A C 1
ATOM 770 O O . LEU A 1 90 ? -8.979 0.183 -0.894 1.00 95.56 90 LEU A O 1
ATOM 774 N N . ASP A 1 91 ? -6.836 -0.450 -0.939 1.00 93.88 91 ASP A N 1
ATOM 775 C CA . ASP A 1 91 ? -6.678 -0.231 -2.381 1.00 93.88 91 ASP A CA 1
ATOM 776 C C . ASP A 1 91 ? -7.623 -1.069 -3.243 1.00 93.88 91 ASP A C 1
ATOM 778 O O . ASP A 1 91 ? -8.036 -0.624 -4.313 1.00 93.88 91 ASP A O 1
ATOM 782 N N . GLN A 1 92 ? -7.963 -2.277 -2.790 1.00 92.88 92 GLN A N 1
ATOM 783 C CA . GLN A 1 92 ? -8.891 -3.155 -3.501 1.00 92.88 92 GLN A CA 1
ATOM 784 C C . GLN A 1 92 ? -10.357 -2.796 -3.235 1.00 92.88 92 GLN A C 1
ATOM 786 O O . GLN A 1 92 ? -11.205 -3.015 -4.099 1.00 92.88 92 GLN A O 1
ATOM 791 N N . LEU A 1 93 ? -10.667 -2.293 -2.038 1.00 95.19 93 LEU A N 1
ATOM 792 C CA . LEU A 1 93 ? -12.041 -2.089 -1.572 1.00 95.19 93 LEU A CA 1
ATOM 793 C C . LEU A 1 93 ? -12.552 -0.661 -1.794 1.00 95.19 93 LEU A C 1
ATOM 795 O O . LEU A 1 93 ? -13.715 -0.480 -2.141 1.00 95.19 93 LEU A O 1
ATOM 799 N N . ASP A 1 94 ? -11.703 0.344 -1.605 1.00 94.19 94 ASP A N 1
ATOM 800 C CA . ASP A 1 94 ? -12.040 1.758 -1.762 1.00 94.19 94 ASP A CA 1
ATOM 801 C C . ASP A 1 94 ? -10.838 2.524 -2.328 1.00 94.19 94 ASP A C 1
ATOM 803 O O . ASP A 1 94 ? -10.066 3.082 -1.560 1.00 94.19 94 ASP A O 1
ATOM 807 N N . PRO A 1 95 ? -10.685 2.656 -3.656 1.00 90.31 95 PRO A N 1
ATOM 808 C CA . PRO A 1 95 ? -9.553 3.366 -4.263 1.00 90.31 95 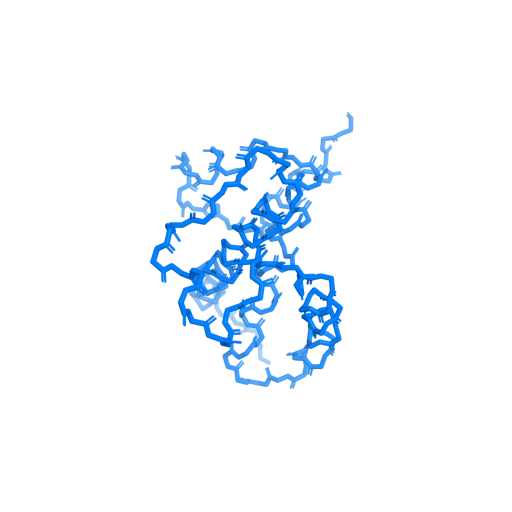PRO A CA 1
ATOM 809 C C . PRO A 1 95 ? -9.363 4.823 -3.799 1.00 90.31 95 PRO A C 1
ATOM 811 O O . PRO A 1 95 ? -8.304 5.410 -4.036 1.00 90.31 95 PRO A O 1
ATOM 814 N N . SER A 1 96 ? -10.370 5.428 -3.159 1.00 92.81 96 SER A N 1
ATOM 815 C CA . SER A 1 96 ? -10.323 6.799 -2.647 1.00 92.81 96 SER A CA 1
ATOM 816 C C . SER A 1 96 ? -9.875 6.915 -1.185 1.00 92.81 96 SER A C 1
ATOM 818 O O . SER A 1 96 ? -9.652 8.033 -0.716 1.00 92.81 96 SER A O 1
ATOM 820 N N . TRP A 1 97 ? -9.652 5.796 -0.486 1.00 93.81 97 TRP A N 1
ATOM 821 C CA . TRP A 1 97 ? -9.360 5.742 0.953 1.00 93.81 97 TRP A CA 1
ATOM 822 C C . TRP A 1 97 ? -8.232 6.682 1.401 1.00 93.81 97 TRP A C 1
ATOM 824 O O . TRP A 1 97 ? -8.298 7.271 2.479 1.00 93.81 97 TRP A O 1
ATOM 834 N N . LYS A 1 98 ? -7.203 6.868 0.562 1.00 92.31 98 LYS A N 1
ATOM 835 C CA . LYS A 1 98 ? -6.062 7.750 0.850 1.00 92.31 98 LYS A CA 1
ATOM 836 C C . LYS A 1 98 ? -6.486 9.214 0.997 1.00 92.31 98 LYS A C 1
ATOM 838 O O . LYS A 1 98 ? -5.923 9.928 1.822 1.00 92.31 98 LYS A O 1
ATOM 843 N N . LEU A 1 99 ? -7.472 9.663 0.214 1.00 93.31 99 LEU A N 1
ATOM 844 C CA . LEU A 1 99 ? -8.031 11.015 0.314 1.00 93.31 99 LEU A CA 1
ATOM 845 C C . LEU A 1 99 ? -8.829 11.172 1.606 1.00 93.31 99 LEU A C 1
ATOM 847 O O . LEU A 1 99 ? -8.680 12.178 2.293 1.00 93.31 99 LEU A O 1
ATOM 851 N N . THR A 1 100 ? -9.626 10.160 1.954 1.00 92.94 100 THR A N 1
ATOM 852 C CA . THR A 1 100 ? -10.391 10.119 3.205 1.00 92.94 100 THR A CA 1
ATOM 853 C C . THR A 1 100 ? -9.460 10.183 4.414 1.00 92.94 100 THR A C 1
ATOM 855 O O . THR A 1 100 ? -9.656 11.016 5.296 1.00 92.94 100 THR A O 1
ATOM 858 N N . LEU A 1 101 ? -8.391 9.382 4.414 1.00 89.88 101 LEU A N 1
ATOM 859 C CA . LEU A 1 101 ? -7.386 9.382 5.478 1.00 89.88 101 LEU A CA 1
ATOM 860 C C . LEU A 1 101 ? -6.643 10.719 5.590 1.00 89.88 101 LEU A C 1
ATOM 862 O O . LEU A 1 101 ? -6.372 11.193 6.687 1.00 89.88 101 LEU A O 1
ATOM 866 N N . ALA A 1 102 ? -6.311 11.344 4.457 1.00 88.00 102 ALA A N 1
ATOM 867 C CA . ALA A 1 102 ? -5.651 12.647 4.445 1.00 88.00 102 ALA A CA 1
ATOM 868 C C . ALA A 1 102 ? -6.564 13.784 4.940 1.00 88.00 102 ALA A C 1
ATOM 870 O O . ALA A 1 102 ? -6.068 14.785 5.457 1.00 88.00 102 ALA A O 1
ATOM 871 N N . ALA A 1 103 ? -7.882 13.648 4.765 1.00 92.56 103 ALA A N 1
ATOM 872 C CA . ALA A 1 103 ? -8.865 14.638 5.190 1.00 92.56 103 ALA A CA 1
ATOM 873 C C . ALA A 1 103 ? -9.183 14.563 6.691 1.00 92.56 103 ALA A C 1
ATOM 875 O O . ALA A 1 103 ? -9.478 15.599 7.290 1.00 92.56 103 ALA A O 1
ATOM 876 N N . ASP A 1 104 ? -9.112 13.373 7.295 1.00 90.19 104 ASP A N 1
ATOM 877 C CA . ASP A 1 104 ? -9.380 13.172 8.719 1.00 90.19 104 ASP A CA 1
ATOM 878 C C . ASP A 1 104 ? -8.246 12.389 9.411 1.00 90.19 104 ASP A C 1
ATOM 880 O O . ASP A 1 104 ? -8.217 11.157 9.360 1.00 90.19 104 ASP A O 1
ATOM 884 N N . PRO A 1 105 ? -7.334 13.082 10.121 1.00 77.19 105 PRO A N 1
ATOM 885 C CA . PRO A 1 105 ? -6.219 12.446 10.818 1.00 77.19 105 PRO A CA 1
ATOM 886 C C . PRO A 1 105 ? -6.646 11.648 12.060 1.00 77.19 105 PRO A C 1
ATOM 888 O O . PRO A 1 105 ? -5.787 11.068 12.722 1.00 77.19 105 PRO A O 1
ATOM 891 N N . MET A 1 106 ? -7.932 11.655 12.435 1.00 86.00 106 MET A N 1
ATOM 892 C CA . MET A 1 106 ? -8.453 10.801 13.506 1.00 86.00 106 MET A CA 1
ATOM 893 C C . MET A 1 106 ? -8.826 9.403 13.009 1.00 86.00 106 MET A C 1
ATOM 895 O O . MET A 1 106 ? -8.946 8.496 13.833 1.00 86.00 106 MET A O 1
ATOM 899 N N . LEU A 1 107 ? -8.998 9.219 11.697 1.00 91.44 107 LEU A N 1
ATOM 900 C CA . LEU A 1 107 ? -9.224 7.904 11.111 1.00 91.44 107 LEU A CA 1
ATOM 901 C C . LEU A 1 107 ? -7.926 7.098 11.093 1.00 91.44 107 LEU A C 1
ATOM 903 O O . LEU A 1 107 ? -6.844 7.619 10.827 1.00 91.44 107 LEU A O 1
ATOM 907 N N . ASN A 1 108 ? -8.050 5.798 11.337 1.00 93.06 108 ASN A N 1
ATOM 908 C CA . ASN A 1 108 ? -6.985 4.826 11.106 1.00 93.06 108 ASN A CA 1
ATOM 909 C C . ASN A 1 108 ? -7.389 3.825 10.009 1.00 93.06 108 ASN A C 1
ATOM 911 O O . ASN A 1 108 ? -8.502 3.858 9.479 1.00 93.06 108 ASN A O 1
ATOM 915 N N . LEU A 1 109 ? -6.459 2.941 9.648 1.00 94.50 109 LEU A N 1
ATOM 916 C CA . LEU A 1 109 ? -6.660 1.958 8.583 1.00 94.50 109 LEU A CA 1
ATOM 917 C C . LEU A 1 109 ? -7.821 0.987 8.887 1.00 94.50 109 LEU A C 1
ATOM 919 O O . LEU A 1 109 ? -8.588 0.660 7.980 1.00 94.50 109 LEU A O 1
ATOM 923 N N . GLU A 1 110 ? -8.026 0.602 10.150 1.00 94.44 110 GLU A N 1
ATOM 924 C CA . GLU A 1 110 ? -9.139 -0.268 10.548 1.00 94.44 110 GLU A CA 1
ATOM 925 C C . GLU A 1 110 ? -10.501 0.426 10.419 1.00 94.44 110 GLU A C 1
ATOM 927 O O . GLU A 1 110 ? -11.473 -0.186 9.962 1.00 94.44 110 GLU A O 1
ATOM 932 N N . ASP A 1 111 ? -10.586 1.708 10.794 1.00 94.69 111 ASP A N 1
ATOM 933 C CA . ASP A 1 111 ? -11.802 2.509 10.633 1.00 94.69 111 ASP A CA 1
ATOM 934 C C . ASP A 1 111 ? -12.200 2.596 9.157 1.00 94.69 111 ASP A C 1
ATOM 936 O O . ASP A 1 111 ? -13.370 2.402 8.815 1.00 94.69 111 ASP A O 1
ATOM 940 N N . LEU A 1 112 ? -11.225 2.828 8.275 1.00 95.06 112 LEU A N 1
ATOM 941 C CA . LEU A 1 112 ? -11.443 2.876 6.830 1.00 95.06 112 LEU A CA 1
ATOM 942 C C . LEU A 1 112 ? -11.865 1.517 6.271 1.00 95.06 112 LEU A C 1
ATOM 944 O O . LEU A 1 112 ? -12.802 1.451 5.477 1.00 95.06 112 LEU A O 1
ATOM 948 N N . LEU A 1 113 ? -11.241 0.421 6.712 1.00 95.44 113 LEU A N 1
ATOM 949 C CA . LEU A 1 113 ? -11.629 -0.926 6.280 1.00 95.44 113 LEU A CA 1
ATOM 950 C C . LEU A 1 113 ? -13.073 -1.230 6.678 1.00 95.44 113 LEU A C 1
ATOM 952 O O . LEU A 1 113 ? -13.857 -1.739 5.875 1.00 95.44 113 LEU A O 1
ATOM 956 N N . ARG A 1 114 ? -13.460 -0.864 7.903 1.00 95.06 114 ARG A N 1
ATOM 957 C CA . ARG A 1 114 ? -14.835 -1.021 8.387 1.00 95.06 114 ARG A CA 1
ATOM 958 C C . ARG A 1 114 ? -15.825 -0.216 7.545 1.00 95.06 114 ARG A C 1
ATOM 960 O O . ARG A 1 114 ? -16.903 -0.724 7.229 1.00 95.06 114 ARG A O 1
ATOM 967 N N . GLN A 1 115 ? -15.470 1.012 7.170 1.00 93.81 115 GLN A N 1
ATOM 968 C CA . GLN A 1 115 ? -16.284 1.839 6.276 1.00 93.81 115 GLN A CA 1
ATOM 969 C C . GLN A 1 115 ? -16.425 1.182 4.897 1.00 93.81 115 GLN A C 1
ATOM 971 O O . GLN A 1 115 ? -17.552 0.976 4.443 1.00 93.81 115 GLN A O 1
ATOM 976 N N . ALA A 1 116 ? -15.316 0.751 4.291 1.00 93.19 116 ALA A N 1
ATOM 977 C CA . ALA A 1 116 ? -15.295 0.116 2.974 1.00 93.19 116 ALA A CA 1
ATOM 978 C C . ALA A 1 116 ? -16.124 -1.182 2.917 1.00 93.19 116 ALA A C 1
ATOM 980 O O . ALA A 1 116 ? -16.752 -1.477 1.906 1.00 93.19 116 ALA A O 1
ATOM 981 N N . MET A 1 117 ? -16.203 -1.939 4.017 1.00 89.94 117 MET A N 1
ATOM 982 C CA . MET A 1 117 ? -17.043 -3.144 4.107 1.00 89.94 117 MET A CA 1
ATOM 983 C C . MET A 1 117 ? -18.544 -2.860 4.285 1.00 89.94 117 MET A C 1
ATOM 985 O O . MET A 1 117 ? -19.365 -3.758 4.082 1.00 89.94 117 MET A O 1
ATOM 989 N N . THR A 1 118 ? -18.912 -1.648 4.708 1.00 85.75 118 THR A N 1
ATOM 990 C CA . THR A 1 118 ? -20.307 -1.269 5.003 1.00 85.75 118 THR A CA 1
ATOM 991 C C . THR A 1 118 ? -20.997 -0.625 3.797 1.00 85.75 118 THR A C 1
ATOM 993 O O . THR A 1 118 ? -22.222 -0.683 3.686 1.00 85.75 118 THR A O 1
ATOM 996 N N . VAL A 1 119 ? -20.226 -0.048 2.873 1.00 63.19 119 VAL A N 1
ATOM 997 C CA . VAL A 1 119 ? -20.733 0.495 1.609 1.00 63.19 119 VAL A CA 1
ATOM 998 C C . VAL A 1 119 ? -21.002 -0.671 0.648 1.00 63.19 119 VAL A C 1
ATOM 1000 O O . VAL A 1 119 ? -20.090 -1.189 0.010 1.00 63.19 119 VAL A O 1
ATOM 1003 N N . LYS A 1 120 ? -22.260 -1.123 0.587 1.00 50.88 120 LYS A N 1
ATOM 1004 C CA . LYS A 1 120 ? -22.784 -2.026 -0.451 1.00 50.88 120 LYS A CA 1
ATOM 1005 C C . LYS A 1 120 ? -23.706 -1.280 -1.399 1.00 50.88 120 LYS A C 1
ATOM 1007 O O . LYS A 1 120 ? -24.542 -0.503 -0.888 1.00 50.88 120 LYS A O 1
#

Sequence (120 aa):
MLLSNDMIRYENQREWVEGMARYAELETWRLATTNEEYQPLVEMHSDRKFKEYQSFDNRWSRELDQISRMVEDEGDGRFYYSGMAQAYLLDQLDPSWKLTLAADPMLNLEDLLRQAMTVK

Foldseek 3Di:
DDDDPVVVLVLLVLLQVQQVVLLCVLVVLVCQQPDPPRDDDPVCVVDPPDPSSVCSVVVVVVLVVVQVVCVPPPDSSNSRSVSNVLVVVCCVQPVCLVVVCVVDVSDGSVNSVVVSVVPD

Secondary structure (DSSP, 8-state):
-PPPHHHHHHHHHHHHHHHHHHHHHHHHHHHHHH-TT----GGGGG-TT--TTTTHHHHHHHHHHHHHHHTT--STHHHHHHHHHHHHHHHHH-TTHHHHHHH-TT--HHHHHHHHHH--